Protein AF-A0A8C4YB71-F1 (afdb_monomer_lite)

Radius of gyration: 11.93 Å; chains: 1; bounding box: 23×38×25 Å

Sequence (68 aa):
MSAACAPTVLTTHPRQAEPLHRLMERYQEAMGLSGRPLRFFFDGQRLAGTRTPEQLGMEPDDVIEAWA

Organism: NCBI:txid1825980

Secondary structure (DSSP, 8-state):
-----PPEEEE----TTS-THHHHHHHHHHTT-TTS--EEEETTEEE-S-S-HHHHTPPTTPEEEEE-

InterPro domains:
  IPR022617 Rad60/SUMO-like domain [PF11976] (17-66)
  IPR029071 Ubiquitin-like domain superfamily [SSF54236] (11-67)
  IPR052324 NFATC2-Interacting & DNA Repair [PTHR47187] (16-68)

Foldseek 3Di:
DPPDQAWDKDQDPFPQPAFQVVVVQVVCVVVVNPPPDKWKDFPNHTDPSGHGCVNVVHDGRGIITIGD

Structure (mmCIF, N/CA/C/O backbone):
data_AF-A0A8C4YB71-F1
#
_entry.id   AF-A0A8C4YB71-F1
#
loop_
_atom_site.group_PDB
_atom_site.id
_atom_site.type_symbol
_atom_site.label_atom_id
_atom_site.label_alt_id
_atom_site.label_comp_id
_atom_site.label_asym_id
_atom_site.label_entity_id
_atom_site.label_seq_id
_atom_site.pdbx_PDB_ins_code
_atom_site.Cartn_x
_atom_site.Cartn_y
_atom_site.Cartn_z
_atom_site.occupancy
_atom_site.B_iso_or_equiv
_atom_site.auth_seq_id
_atom_site.auth_comp_id
_atom_site.auth_asym_id
_atom_site.auth_atom_id
_atom_site.pdbx_PDB_model_num
ATOM 1 N N . MET A 1 1 ? -3.552 -26.829 -11.378 1.00 38.09 1 MET A N 1
ATOM 2 C CA . MET A 1 1 ? -2.658 -26.360 -10.298 1.00 38.09 1 MET A CA 1
ATOM 3 C C . MET A 1 1 ? -2.895 -24.865 -10.136 1.00 38.09 1 MET A C 1
ATOM 5 O O . MET A 1 1 ? -2.266 -24.084 -10.833 1.00 38.09 1 MET A O 1
ATOM 9 N N . SER A 1 2 ? -3.887 -24.464 -9.335 1.00 40.12 2 SER A N 1
ATOM 10 C CA . SER A 1 2 ? -4.165 -23.041 -9.100 1.00 40.12 2 SER A CA 1
ATOM 11 C C . SER A 1 2 ? -3.213 -22.588 -8.001 1.00 40.12 2 SER A C 1
ATOM 13 O O . SER A 1 2 ? -3.464 -22.851 -6.828 1.00 40.12 2 SER A O 1
ATOM 15 N N . ALA A 1 3 ? -2.058 -22.041 -8.386 1.00 47.75 3 ALA A N 1
ATOM 16 C CA . ALA A 1 3 ? -1.149 -21.419 -7.434 1.00 47.75 3 ALA A CA 1
ATOM 17 C C . ALA A 1 3 ? -1.948 -20.342 -6.693 1.00 47.75 3 ALA A C 1
ATOM 19 O O . ALA A 1 3 ? -2.559 -19.482 -7.325 1.00 47.75 3 ALA A O 1
ATOM 20 N N . ALA A 1 4 ? -2.047 -20.486 -5.376 1.00 47.16 4 ALA A N 1
ATOM 21 C CA . ALA A 1 4 ? -2.885 -19.658 -4.532 1.00 47.16 4 ALA A CA 1
ATOM 22 C C . ALA A 1 4 ? -2.592 -18.171 -4.785 1.00 47.16 4 ALA A C 1
ATOM 24 O O . ALA A 1 4 ? -1.486 -17.703 -4.530 1.00 47.16 4 ALA A O 1
ATOM 25 N N . CYS A 1 5 ? -3.598 -17.432 -5.262 1.00 50.88 5 CYS A N 1
ATOM 26 C CA . CYS A 1 5 ? -3.618 -15.968 -5.335 1.00 50.88 5 CYS A CA 1
ATOM 27 C C . CYS A 1 5 ? -3.702 -15.334 -3.933 1.00 50.88 5 CYS A C 1
ATOM 29 O O . CYS A 1 5 ? -4.437 -14.371 -3.744 1.00 50.88 5 CYS A O 1
ATOM 31 N N . ALA A 1 6 ? -3.030 -15.895 -2.925 1.00 49.41 6 ALA A N 1
ATOM 32 C CA . ALA A 1 6 ? -3.068 -15.322 -1.591 1.00 49.41 6 ALA A CA 1
ATOM 33 C C . ALA A 1 6 ? -2.330 -13.971 -1.626 1.00 49.41 6 ALA A C 1
ATOM 35 O O . ALA A 1 6 ? -1.159 -13.945 -2.023 1.00 49.41 6 ALA A O 1
ATOM 36 N N . PRO A 1 7 ? -2.988 -12.857 -1.257 1.00 58.94 7 PRO A N 1
ATOM 37 C CA . PRO A 1 7 ? -2.316 -11.574 -1.155 1.00 58.94 7 PRO A CA 1
ATOM 38 C C . PRO A 1 7 ? -1.176 -11.704 -0.154 1.00 58.94 7 PRO A C 1
ATOM 40 O O . PRO A 1 7 ? -1.332 -12.291 0.919 1.00 58.94 7 PRO A O 1
ATOM 43 N N . THR A 1 8 ? -0.013 -11.168 -0.505 1.00 68.25 8 THR A N 1
ATOM 44 C CA . THR A 1 8 ? 1.043 -11.028 0.494 1.00 68.25 8 THR A CA 1
ATOM 45 C C . THR A 1 8 ? 0.758 -9.768 1.293 1.00 68.25 8 THR A C 1
ATOM 47 O O . THR A 1 8 ? 0.599 -8.687 0.723 1.00 68.25 8 THR A O 1
ATOM 50 N N . VAL A 1 9 ? 0.647 -9.940 2.604 1.00 68.75 9 VAL A N 1
ATOM 51 C CA . VAL A 1 9 ? 0.341 -8.882 3.562 1.00 68.75 9 VAL A CA 1
ATOM 52 C C . VAL A 1 9 ? 1.640 -8.205 3.986 1.00 68.75 9 VAL A C 1
ATOM 54 O O . VAL A 1 9 ? 2.542 -8.866 4.499 1.00 68.75 9 VAL A O 1
ATOM 57 N N . LEU A 1 10 ? 1.735 -6.890 3.784 1.00 73.81 10 LEU A N 1
ATOM 58 C CA . LEU A 1 10 ? 2.728 -6.062 4.466 1.00 73.81 10 LEU A CA 1
ATOM 59 C C . LEU A 1 10 ? 2.095 -5.453 5.710 1.00 73.81 10 LEU A C 1
ATOM 61 O O . LEU A 1 10 ? 1.206 -4.617 5.578 1.00 73.81 10 LEU A O 1
ATOM 65 N N . THR A 1 11 ? 2.614 -5.790 6.885 1.00 71.62 11 THR A N 1
ATOM 66 C CA . THR A 1 11 ? 2.377 -5.020 8.112 1.00 71.62 11 THR A CA 1
ATOM 67 C C . THR A 1 11 ? 3.317 -3.819 8.115 1.00 71.62 11 THR A C 1
ATOM 69 O O . THR A 1 11 ? 4.534 -3.978 7.964 1.00 71.62 11 THR A O 1
ATOM 72 N N . THR A 1 12 ? 2.773 -2.606 8.204 1.00 64.62 12 THR A N 1
ATOM 73 C CA . THR A 1 12 ? 3.558 -1.379 8.018 1.00 64.62 12 THR A CA 1
ATOM 74 C C . THR A 1 12 ? 3.868 -0.661 9.336 1.00 64.62 12 THR A C 1
ATOM 76 O O . THR A 1 12 ? 3.021 -0.522 10.203 1.00 64.62 12 THR A O 1
ATOM 79 N N . HIS A 1 13 ? 5.080 -0.110 9.462 1.00 69.50 13 HIS A N 1
ATOM 80 C CA . HIS A 1 13 ? 5.388 0.981 10.403 1.00 69.50 13 HIS A CA 1
ATOM 81 C C . HIS A 1 13 ? 5.889 2.180 9.592 1.00 69.50 13 HIS A C 1
ATOM 83 O O . HIS A 1 13 ? 7.099 2.429 9.506 1.00 69.50 13 HIS A O 1
ATOM 89 N N . PRO A 1 14 ? 5.001 2.845 8.842 1.00 64.19 14 PRO A N 1
ATOM 90 C CA . PRO A 1 14 ? 5.443 3.710 7.774 1.00 64.19 14 PRO A CA 1
ATOM 91 C C . PRO A 1 14 ? 5.846 5.085 8.322 1.00 64.19 14 PRO A C 1
ATOM 93 O O . PRO A 1 14 ? 5.216 5.642 9.220 1.00 64.19 14 PRO A O 1
ATOM 96 N N . ARG A 1 15 ? 6.910 5.672 7.758 1.00 70.06 15 ARG A N 1
ATOM 97 C CA . ARG A 1 15 ? 7.236 7.079 8.019 1.00 70.06 15 ARG A CA 1
ATOM 98 C C . ARG A 1 15 ? 6.147 7.939 7.378 1.00 70.06 15 ARG A C 1
ATOM 100 O O . ARG A 1 15 ? 6.080 8.018 6.155 1.00 70.06 15 ARG A O 1
ATOM 107 N N . GLN A 1 16 ? 5.314 8.573 8.203 1.00 73.56 16 GLN A N 1
ATOM 108 C CA . GLN A 1 16 ? 4.091 9.273 7.779 1.00 73.56 16 GLN A CA 1
ATOM 109 C C . GLN A 1 16 ? 4.313 10.385 6.739 1.00 73.56 16 GLN A C 1
ATOM 111 O O . GLN A 1 16 ? 3.405 10.680 5.968 1.00 73.56 16 GLN A O 1
ATOM 116 N N . ALA A 1 17 ? 5.522 10.949 6.666 1.00 74.44 17 ALA A N 1
ATOM 117 C CA . ALA A 1 17 ? 5.867 12.034 5.749 1.00 74.44 17 ALA A CA 1
ATOM 118 C C . ALA A 1 17 ? 6.383 11.578 4.365 1.00 74.44 17 ALA A C 1
ATOM 120 O O . ALA A 1 17 ? 6.563 12.413 3.481 1.00 74.44 17 ALA A O 1
ATOM 121 N N . GLU A 1 18 ? 6.650 10.284 4.149 1.00 82.50 18 GLU A N 1
ATOM 122 C CA . GLU A 1 18 ? 7.166 9.778 2.868 1.00 82.50 18 GLU A CA 1
ATOM 123 C C . GLU A 1 18 ? 6.047 9.148 2.020 1.00 82.50 18 GLU A C 1
ATOM 125 O O . GLU A 1 18 ? 5.209 8.416 2.551 1.00 82.50 18 GLU A O 1
ATOM 130 N N . PRO A 1 19 ? 6.027 9.368 0.692 1.00 87.81 19 PRO A N 1
ATOM 131 C CA . PRO A 1 19 ? 5.104 8.661 -0.188 1.00 87.81 19 PRO A CA 1
ATOM 132 C C . PRO A 1 19 ? 5.337 7.145 -0.174 1.00 87.81 19 PRO A C 1
ATOM 134 O O . PRO A 1 19 ? 6.474 6.671 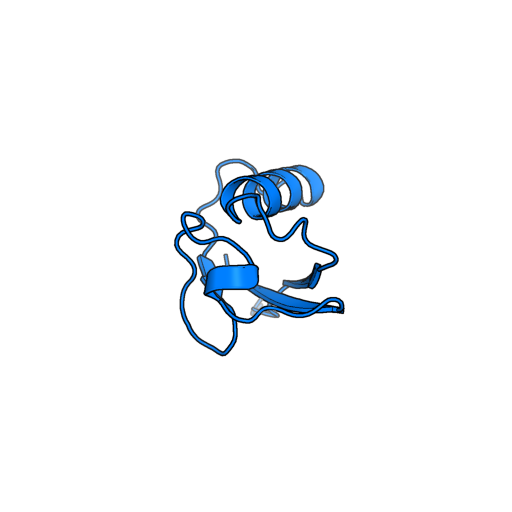-0.076 1.00 87.81 19 PRO A O 1
ATOM 137 N N . LEU A 1 20 ? 4.263 6.376 -0.358 1.00 89.44 20 LEU A N 1
ATOM 138 C CA . L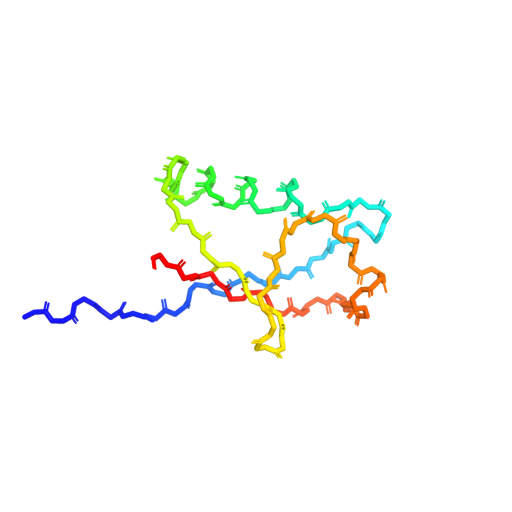EU A 1 20 ? 4.304 4.914 -0.278 1.00 89.44 20 LEU A CA 1
ATOM 139 C C . LEU A 1 20 ? 5.128 4.220 -1.380 1.00 89.44 20 LEU A C 1
ATOM 141 O O . LEU A 1 20 ? 5.463 3.049 -1.204 1.00 89.44 20 LEU A O 1
ATOM 145 N N . HIS A 1 21 ? 5.513 4.896 -2.473 1.00 89.12 21 HIS A N 1
ATOM 146 C CA . HIS A 1 21 ? 6.301 4.274 -3.553 1.00 89.12 21 HIS A CA 1
ATOM 147 C C . HIS A 1 21 ? 7.585 3.618 -3.034 1.00 89.12 21 HIS A C 1
ATOM 149 O O . HIS A 1 21 ? 7.871 2.481 -3.388 1.00 89.12 21 HIS A O 1
ATOM 155 N N . ARG A 1 22 ? 8.304 4.266 -2.104 1.00 87.00 22 ARG A N 1
ATOM 156 C CA . ARG A 1 22 ? 9.538 3.696 -1.540 1.00 87.00 22 ARG A CA 1
ATOM 157 C C . ARG A 1 22 ? 9.277 2.430 -0.739 1.00 87.00 22 ARG A C 1
ATOM 159 O O . ARG A 1 22 ? 10.137 1.564 -0.650 1.00 87.00 22 ARG A O 1
ATOM 166 N N . LEU A 1 23 ? 8.123 2.345 -0.081 1.00 87.56 23 LEU A N 1
ATOM 167 C CA . LEU A 1 23 ? 7.726 1.152 0.662 1.00 87.56 23 LEU A CA 1
ATOM 168 C C . LEU A 1 23 ? 7.398 0.007 -0.302 1.00 87.56 23 LEU A C 1
ATOM 170 O O . LEU A 1 23 ? 7.856 -1.112 -0.083 1.00 87.56 23 LEU A O 1
ATOM 174 N N . MET A 1 24 ? 6.680 0.304 -1.387 1.00 89.44 24 MET A N 1
ATOM 175 C CA . MET A 1 24 ? 6.348 -0.653 -2.446 1.00 89.44 24 MET A CA 1
ATOM 176 C C . MET A 1 24 ? 7.595 -1.191 -3.156 1.00 89.44 24 MET A C 1
ATOM 178 O O . MET A 1 24 ? 7.715 -2.401 -3.331 1.00 89.44 24 MET A O 1
ATOM 182 N N . GLU A 1 25 ? 8.536 -0.313 -3.510 1.00 88.69 25 GLU A N 1
ATOM 183 C CA . GLU A 1 25 ? 9.801 -0.672 -4.164 1.00 88.69 25 GLU A CA 1
ATOM 184 C C . GLU A 1 25 ? 10.643 -1.596 -3.280 1.00 88.69 25 GLU A C 1
ATOM 186 O O . GLU A 1 25 ? 11.005 -2.690 -3.710 1.00 88.69 25 GLU A O 1
ATOM 191 N N . ARG A 1 26 ? 10.868 -1.226 -2.008 1.00 87.62 26 ARG A N 1
ATOM 192 C CA . ARG A 1 26 ? 11.598 -2.081 -1.052 1.00 87.62 26 ARG A CA 1
ATOM 193 C C . ARG A 1 26 ? 10.950 -3.451 -0.894 1.00 87.62 26 ARG A 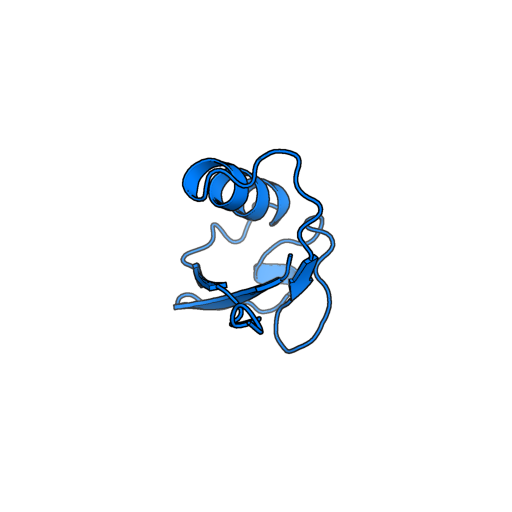C 1
ATOM 195 O O . ARG A 1 26 ? 11.645 -4.447 -0.727 1.00 87.62 26 ARG A O 1
ATOM 202 N N . TYR A 1 27 ? 9.623 -3.502 -0.913 1.00 87.25 27 TYR A N 1
ATOM 203 C CA . TYR A 1 27 ? 8.900 -4.760 -0.823 1.00 87.25 27 TYR A CA 1
ATOM 204 C C . TYR A 1 27 ? 9.076 -5.616 -2.082 1.00 87.25 27 TYR A C 1
ATOM 206 O O . TYR A 1 27 ? 9.343 -6.813 -1.976 1.00 87.25 27 TYR A O 1
ATOM 214 N N . GLN A 1 28 ? 8.990 -5.014 -3.271 1.00 87.69 28 GLN A N 1
ATOM 215 C CA . GLN A 1 28 ? 9.279 -5.707 -4.526 1.00 87.69 28 GLN A CA 1
ATOM 216 C C . GLN A 1 28 ? 10.703 -6.267 -4.539 1.00 87.69 28 GLN A C 1
ATOM 218 O O . GLN A 1 28 ? 10.887 -7.426 -4.901 1.00 87.69 28 GLN A O 1
ATOM 223 N N . GLU A 1 29 ? 11.687 -5.486 -4.099 1.00 88.88 29 GLU A N 1
ATOM 224 C CA . GLU A 1 29 ? 13.080 -5.923 -3.983 1.00 88.88 29 GLU A CA 1
ATOM 225 C C . GLU A 1 29 ? 13.240 -7.079 -2.992 1.00 88.88 29 GLU A C 1
ATOM 227 O O . GLU A 1 29 ? 13.796 -8.118 -3.349 1.00 88.88 29 GLU A O 1
ATOM 232 N N . ALA A 1 30 ? 12.697 -6.943 -1.778 1.00 85.69 30 ALA A N 1
ATOM 233 C CA . ALA A 1 30 ? 12.794 -7.962 -0.733 1.00 85.69 30 ALA A CA 1
ATOM 234 C C . ALA A 1 30 ? 12.149 -9.300 -1.134 1.00 85.69 30 ALA A C 1
ATOM 236 O O . ALA A 1 30 ? 12.633 -10.360 -0.746 1.00 85.69 30 ALA A O 1
ATOM 237 N N . MET A 1 31 ? 11.081 -9.258 -1.936 1.00 85.00 31 MET A N 1
ATOM 238 C CA . MET A 1 31 ? 10.377 -10.449 -2.418 1.00 85.00 31 MET A CA 1
ATOM 239 C C . MET A 1 31 ? 10.927 -10.998 -3.744 1.00 85.00 31 MET A C 1
ATOM 241 O O . MET A 1 31 ? 10.392 -11.977 -4.266 1.00 85.00 31 MET A O 1
ATOM 245 N N . GLY A 1 32 ? 11.954 -10.374 -4.333 1.00 87.44 32 GLY A N 1
ATOM 246 C CA . GLY A 1 32 ? 12.457 -10.750 -5.660 1.00 87.44 32 GLY A CA 1
ATOM 247 C C . GLY A 1 32 ? 11.434 -10.522 -6.783 1.00 87.44 32 GLY A C 1
ATOM 248 O O . GLY A 1 32 ? 11.452 -11.204 -7.807 1.00 87.44 32 GLY A O 1
ATOM 249 N N . LEU A 1 33 ? 10.511 -9.579 -6.581 1.00 86.00 33 LEU A N 1
ATOM 250 C CA . LEU A 1 33 ? 9.448 -9.184 -7.506 1.00 86.00 33 LEU A CA 1
ATOM 251 C C . LEU A 1 33 ? 9.781 -7.883 -8.257 1.00 86.00 33 LEU A C 1
ATOM 253 O O . LEU A 1 33 ? 8.90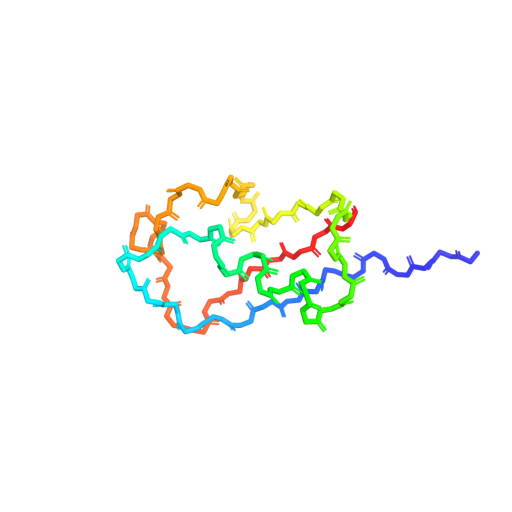4 -7.313 -8.910 1.00 86.00 33 LEU A O 1
ATOM 257 N N . SER A 1 34 ? 11.024 -7.401 -8.183 1.00 81.88 34 SER A N 1
ATOM 258 C CA . SER A 1 34 ? 11.488 -6.224 -8.923 1.00 81.88 34 SER A CA 1
ATOM 259 C C . SER A 1 34 ? 11.174 -6.347 -10.416 1.00 81.88 34 SER A C 1
ATOM 261 O O . SER A 1 34 ? 11.454 -7.364 -11.049 1.00 81.88 34 SER A O 1
ATOM 263 N N . GLY A 1 35 ? 10.554 -5.311 -10.983 1.00 79.81 35 GLY A N 1
ATOM 264 C CA . GLY A 1 35 ? 10.141 -5.292 -12.391 1.00 79.81 35 GLY A CA 1
ATOM 265 C C . GLY A 1 35 ? 8.875 -6.096 -12.713 1.00 79.81 35 GLY A C 1
ATOM 266 O O . GLY A 1 35 ? 8.431 -6.074 -13.861 1.00 79.81 35 GLY A O 1
ATOM 267 N N . ARG A 1 36 ? 8.251 -6.774 -11.737 1.00 83.06 36 ARG A N 1
ATOM 268 C CA . ARG A 1 36 ? 6.929 -7.390 -11.921 1.00 83.06 36 ARG A CA 1
ATOM 269 C C . ARG A 1 36 ? 5.814 -6.366 -11.695 1.00 83.06 36 ARG A C 1
ATOM 271 O O . ARG A 1 36 ? 5.909 -5.568 -10.758 1.00 83.06 36 ARG A O 1
ATOM 278 N N . PRO A 1 37 ? 4.738 -6.396 -12.503 1.00 81.94 37 PRO A N 1
ATOM 279 C CA . PRO A 1 37 ? 3.590 -5.525 -12.298 1.00 81.94 37 PRO A CA 1
ATOM 280 C C . PRO A 1 37 ? 2.826 -5.967 -11.043 1.00 81.94 37 PRO A C 1
ATOM 282 O O . PRO A 1 37 ? 2.004 -6.872 -11.102 1.00 81.94 37 PRO A O 1
ATOM 285 N N . LEU A 1 38 ? 3.102 -5.330 -9.904 1.00 88.44 38 LEU A N 1
ATOM 286 C CA . LEU A 1 38 ? 2.324 -5.519 -8.682 1.00 88.44 38 LEU A CA 1
ATOM 287 C C . LEU A 1 38 ? 1.258 -4.436 -8.541 1.00 88.44 38 LEU A C 1
ATOM 289 O O . LEU A 1 38 ? 1.464 -3.268 -8.880 1.00 88.44 38 LEU A O 1
ATOM 293 N N . ARG A 1 39 ? 0.113 -4.835 -8.001 1.00 91.12 39 ARG A N 1
ATOM 294 C CA . ARG A 1 39 ? -0.982 -3.959 -7.598 1.00 91.12 39 ARG A CA 1
ATOM 295 C C . ARG A 1 39 ? -1.086 -4.001 -6.086 1.00 91.12 39 ARG A C 1
ATOM 297 O O . ARG A 1 39 ? -1.234 -5.072 -5.507 1.00 91.12 39 ARG A O 1
ATOM 304 N N . PHE A 1 40 ? -1.018 -2.834 -5.467 1.00 91.94 40 PHE A N 1
ATOM 305 C CA . PHE A 1 40 ? -1.125 -2.698 -4.024 1.00 91.94 40 PHE A CA 1
ATOM 306 C C . PHE A 1 40 ? -2.482 -2.121 -3.654 1.00 91.94 40 PHE A C 1
ATOM 308 O O . PHE A 1 40 ? -2.982 -1.236 -4.356 1.00 91.94 40 PHE A O 1
ATOM 315 N N . PHE A 1 41 ? -3.049 -2.594 -2.553 1.00 93.44 41 PHE A N 1
ATOM 316 C CA . PHE A 1 41 ? -4.339 -2.150 -2.050 1.00 93.44 41 PHE A CA 1
ATOM 317 C C . PHE A 1 41 ? -4.262 -1.873 -0.553 1.00 93.44 41 PHE A C 1
ATOM 319 O O . PHE A 1 41 ? -3.550 -2.557 0.176 1.00 93.44 41 PHE A O 1
ATOM 326 N N . PHE A 1 42 ? -5.005 -0.862 -0.124 1.00 92.00 42 PHE A N 1
ATOM 327 C CA . PHE A 1 42 ? -5.253 -0.536 1.275 1.00 92.00 42 PHE A CA 1
ATOM 328 C C . PHE A 1 42 ? -6.748 -0.266 1.418 1.00 92.00 42 PHE A C 1
ATOM 330 O O . PHE A 1 42 ? -7.299 0.473 0.597 1.00 92.00 42 PHE A O 1
ATOM 337 N N . ASP A 1 43 ? -7.405 -0.932 2.367 1.00 90.94 43 ASP A N 1
ATOM 338 C CA . ASP A 1 43 ? -8.865 -0.911 2.540 1.00 90.94 43 ASP A CA 1
ATOM 339 C C . ASP A 1 43 ? -9.645 -1.142 1.231 1.00 90.94 43 ASP A C 1
ATOM 341 O O . ASP A 1 43 ? -10.625 -0.468 0.911 1.00 90.94 43 ASP A O 1
ATOM 345 N N . GLY A 1 44 ? -9.162 -2.074 0.402 1.00 90.31 44 GLY A N 1
ATOM 346 C CA . GLY A 1 44 ? -9.750 -2.386 -0.905 1.00 90.31 44 GLY A CA 1
ATOM 347 C C . GLY A 1 44 ? -9.534 -1.322 -1.992 1.00 90.31 44 GLY A C 1
ATOM 348 O O . GLY A 1 44 ? -9.898 -1.542 -3.149 1.00 90.31 44 GLY A O 1
ATOM 349 N N . GLN A 1 45 ? -8.896 -0.191 -1.681 1.00 91.88 45 GLN A N 1
ATOM 350 C CA . GLN A 1 45 ? -8.577 0.850 -2.650 1.00 91.88 45 GLN A CA 1
ATOM 351 C C . GLN A 1 45 ? -7.173 0.659 -3.226 1.00 91.88 45 GLN A C 1
ATOM 353 O O . GLN A 1 45 ? -6.183 0.536 -2.505 1.00 91.88 45 GLN A O 1
ATOM 358 N N . ARG A 1 46 ? -7.068 0.694 -4.559 1.00 92.44 46 ARG A N 1
ATOM 359 C CA . ARG A 1 46 ? -5.782 0.585 -5.255 1.00 92.44 46 ARG A CA 1
ATOM 360 C C . ARG A 1 46 ? -4.880 1.778 -4.929 1.00 92.44 46 ARG A C 1
ATOM 362 O O . ARG A 1 46 ? -5.234 2.930 -5.179 1.00 92.44 46 ARG A O 1
ATOM 369 N N . LEU A 1 47 ? -3.670 1.484 -4.470 1.00 92.19 47 LEU A N 1
ATOM 370 C CA . LEU A 1 47 ? -2.635 2.464 -4.182 1.00 92.19 47 LEU A CA 1
ATOM 371 C C . LEU A 1 47 ? -1.790 2.758 -5.427 1.00 92.19 47 LEU A C 1
ATOM 373 O O . LEU A 1 47 ? -1.294 1.852 -6.095 1.00 92.19 47 LEU A O 1
ATOM 377 N N . ALA A 1 48 ? -1.584 4.045 -5.710 1.00 89.38 48 ALA A N 1
ATOM 378 C CA . ALA A 1 48 ? -0.676 4.516 -6.760 1.00 89.38 48 ALA A CA 1
ATOM 379 C C . ALA A 1 48 ? 0.752 4.810 -6.250 1.00 89.38 48 ALA A C 1
ATOM 381 O O . ALA A 1 48 ? 1.614 5.174 -7.040 1.00 89.38 48 ALA A O 1
ATOM 382 N N . GLY A 1 49 ? 0.994 4.720 -4.936 1.00 88.00 49 GLY A N 1
ATOM 383 C CA . GLY A 1 49 ? 2.297 5.003 -4.311 1.00 88.00 49 GLY A CA 1
ATOM 384 C C . GLY A 1 49 ? 2.644 6.492 -4.144 1.00 88.00 49 GLY A C 1
ATOM 385 O O . GLY A 1 49 ? 3.646 6.822 -3.513 1.00 88.00 49 GLY A O 1
ATOM 386 N N . THR A 1 50 ? 1.825 7.404 -4.673 1.00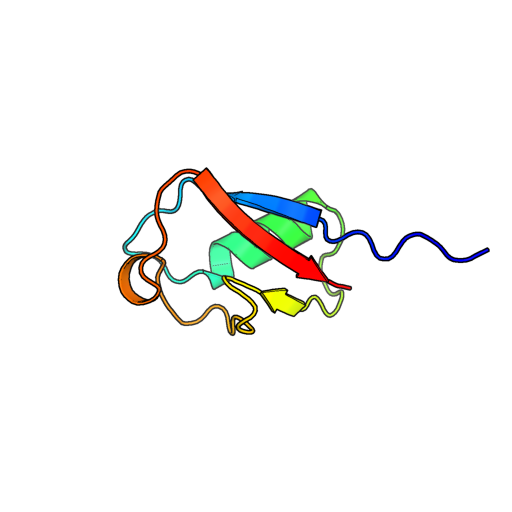 90.19 50 THR A N 1
ATOM 387 C CA . THR A 1 50 ? 2.065 8.859 -4.612 1.00 90.19 50 THR A CA 1
ATOM 388 C C . THR A 1 50 ? 1.601 9.511 -3.313 1.00 90.19 50 THR A C 1
ATOM 390 O O . THR A 1 50 ? 2.114 10.567 -2.954 1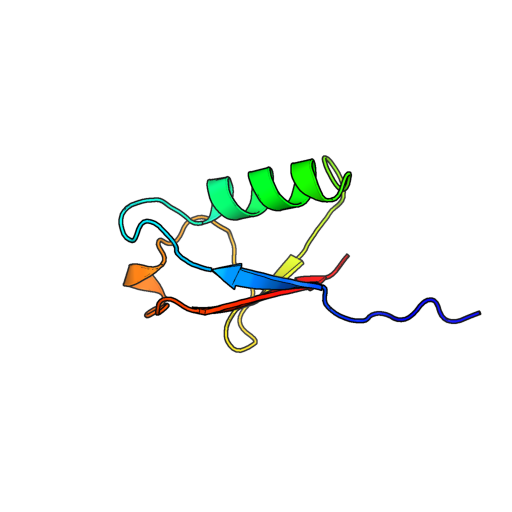.00 90.19 50 THR A O 1
ATOM 393 N N . ARG A 1 51 ? 0.641 8.898 -2.613 1.00 90.25 51 ARG A N 1
ATOM 394 C CA . ARG A 1 51 ? 0.138 9.389 -1.326 1.00 90.25 51 ARG A CA 1
ATOM 395 C C . ARG A 1 51 ? 1.024 8.930 -0.175 1.00 90.25 51 ARG A C 1
ATOM 397 O O . ARG A 1 51 ? 1.654 7.871 -0.255 1.00 90.25 51 ARG A O 1
ATOM 404 N N . THR A 1 52 ? 1.052 9.730 0.881 1.00 90.00 52 THR A N 1
ATOM 405 C CA . THR A 1 52 ? 1.684 9.367 2.151 1.00 90.00 52 THR A CA 1
ATOM 406 C C . THR A 1 52 ? 0.735 8.517 3.012 1.00 90.00 52 THR A C 1
ATOM 408 O O . THR A 1 52 ? -0.478 8.539 2.778 1.00 90.00 52 THR A O 1
ATOM 411 N N . PRO A 1 53 ? 1.252 7.779 4.011 1.00 90.25 53 PRO A N 1
ATOM 412 C CA . PRO A 1 53 ? 0.425 7.071 4.992 1.00 90.25 53 PRO A CA 1
ATOM 413 C C . PRO A 1 53 ? -0.590 7.987 5.689 1.00 90.25 53 PRO A C 1
ATOM 415 O O . PRO A 1 53 ? -1.759 7.641 5.790 1.00 90.25 53 PRO A O 1
ATOM 418 N N . GLU A 1 54 ? -0.174 9.196 6.082 1.00 89.19 54 GLU A N 1
ATOM 419 C CA . GLU A 1 54 ? -1.042 10.178 6.749 1.00 89.19 54 GLU A CA 1
ATOM 420 C C . GLU A 1 54 ? -2.230 10.593 5.869 1.00 89.19 54 GLU A C 1
ATOM 422 O O . GLU A 1 54 ? -3.369 10.626 6.325 1.00 89.19 54 GLU A O 1
ATOM 427 N N . GLN A 1 55 ? -1.995 10.829 4.574 1.00 89.75 55 GLN A N 1
ATOM 428 C CA . GLN A 1 55 ? -3.057 11.167 3.617 1.00 89.75 55 GLN A CA 1
ATOM 429 C C . GLN A 1 55 ? -4.048 10.024 3.374 1.00 89.75 55 GLN A C 1
ATOM 431 O O . GLN A 1 55 ? -5.128 10.250 2.826 1.00 89.75 55 GLN A O 1
ATOM 436 N N . LEU A 1 56 ? -3.653 8.796 3.703 1.00 89.75 56 LEU A N 1
ATOM 437 C CA . LEU A 1 56 ? -4.486 7.605 3.607 1.00 89.75 56 LEU A CA 1
ATOM 438 C C . LEU A 1 56 ? -5.140 7.248 4.946 1.00 89.75 56 LEU A C 1
ATOM 440 O O . LEU A 1 56 ? -5.981 6.361 4.954 1.00 89.75 56 LEU A O 1
ATOM 444 N N . GLY A 1 57 ? -4.792 7.938 6.040 1.00 89.81 57 GLY A N 1
ATOM 445 C CA . GLY A 1 57 ? -5.241 7.578 7.385 1.00 89.81 57 GLY A CA 1
ATOM 446 C C . GLY A 1 57 ? -4.655 6.255 7.877 1.00 89.81 57 GLY A C 1
ATOM 447 O O . GLY A 1 57 ? -5.287 5.589 8.680 1.00 89.81 57 GLY A O 1
ATOM 448 N N . MET A 1 58 ? -3.482 5.871 7.367 1.00 90.19 58 MET A N 1
ATOM 449 C CA . MET A 1 58 ? -2.843 4.594 7.673 1.00 90.19 58 MET A CA 1
ATOM 450 C C . MET A 1 58 ? -2.141 4.656 9.036 1.00 90.19 58 MET A C 1
ATOM 452 O O . MET A 1 58 ? -1.297 5.530 9.280 1.00 90.19 58 MET A O 1
ATOM 456 N N . GLU A 1 59 ? -2.484 3.721 9.908 1.00 88.56 59 GLU A N 1
ATOM 457 C CA . GLU A 1 59 ? -1.933 3.540 11.244 1.00 88.56 59 GLU A CA 1
ATOM 458 C C . GLU A 1 59 ? -0.740 2.564 11.237 1.00 88.56 59 GLU A C 1
ATOM 460 O O . GLU A 1 59 ? -0.521 1.815 10.280 1.00 88.56 59 GLU A O 1
ATOM 465 N N . PRO A 1 60 ? 0.106 2.572 12.282 1.00 82.75 60 PRO A N 1
ATOM 466 C CA . PRO A 1 60 ? 1.061 1.493 12.489 1.00 82.75 60 PRO A CA 1
ATOM 467 C C . PRO A 1 60 ? 0.337 0.147 12.572 1.00 82.75 60 PRO A C 1
ATOM 469 O O . PRO A 1 60 ? -0.740 0.054 13.146 1.00 82.75 60 PRO A O 1
ATOM 472 N N . ASP A 1 61 ? 0.961 -0.886 12.021 1.00 85.25 61 ASP A N 1
ATOM 473 C CA . ASP A 1 61 ? 0.441 -2.251 11.924 1.00 85.25 61 ASP A CA 1
ATOM 474 C C . ASP A 1 61 ? -0.707 -2.455 10.924 1.00 85.25 61 ASP A C 1
ATOM 476 O O . ASP A 1 61 ? -1.144 -3.591 10.718 1.00 85.25 61 ASP A O 1
ATOM 480 N N . ASP A 1 62 ? -1.101 -1.404 10.198 1.00 90.31 62 ASP A N 1
ATOM 481 C CA . ASP A 1 62 ? -1.999 -1.540 9.057 1.00 90.31 62 ASP A CA 1
ATOM 482 C C . ASP A 1 62 ? -1.400 -2.408 7.952 1.00 90.31 62 ASP A C 1
ATOM 484 O O . ASP A 1 62 ? -0.178 -2.474 7.731 1.00 90.31 62 ASP A O 1
ATOM 488 N N . VAL A 1 63 ? -2.316 -3.044 7.221 1.00 90.12 63 VAL A N 1
ATOM 489 C CA . VAL A 1 63 ? -2.023 -4.026 6.186 1.00 90.12 63 VAL A CA 1
ATOM 490 C C . VAL A 1 63 ? -2.168 -3.423 4.797 1.00 90.12 63 VAL A C 1
ATOM 492 O O . VAL A 1 63 ? -3.225 -2.926 4.420 1.00 90.12 63 VAL A O 1
ATOM 495 N N . ILE A 1 64 ? -1.117 -3.558 3.990 1.00 90.94 64 ILE A N 1
ATOM 496 C CA . ILE A 1 64 ? -1.191 -3.359 2.540 1.00 90.94 64 ILE A CA 1
ATOM 497 C C . ILE A 1 64 ? -1.194 -4.727 1.862 1.00 90.94 64 ILE A C 1
ATOM 499 O O . ILE A 1 64 ? -0.295 -5.543 2.077 1.00 90.94 64 ILE A O 1
ATOM 503 N N . GLU A 1 65 ? -2.177 -4.960 1.000 1.00 91.00 65 GLU A N 1
ATOM 504 C CA . GLU A 1 65 ? -2.259 -6.167 0.187 1.00 91.00 65 GLU A CA 1
ATOM 505 C C . GLU A 1 65 ? -1.488 -5.988 -1.121 1.00 91.00 65 GLU A C 1
ATOM 507 O O . GLU A 1 65 ? -1.736 -5.039 -1.869 1.00 91.00 65 GLU A O 1
ATOM 512 N N . ALA A 1 66 ? -0.592 -6.923 -1.441 1.00 90.44 66 ALA A N 1
ATOM 513 C CA . ALA A 1 66 ? 0.107 -6.968 -2.722 1.00 90.44 66 ALA A CA 1
ATOM 514 C C . ALA A 1 66 ? -0.397 -8.123 -3.604 1.00 90.44 66 ALA A C 1
ATOM 516 O O . ALA A 1 66 ? -0.354 -9.290 -3.208 1.00 90.44 66 ALA A O 1
ATOM 517 N N . TRP A 1 67 ? -0.810 -7.788 -4.829 1.00 87.81 67 TRP A N 1
ATOM 518 C CA . TRP A 1 67 ? -1.337 -8.706 -5.840 1.00 87.81 67 TRP A CA 1
ATOM 519 C C . TRP A 1 67 ? -0.477 -8.668 -7.107 1.00 87.81 67 TRP A C 1
ATOM 521 O O . TRP A 1 67 ? -0.226 -7.588 -7.649 1.00 87.81 67 TRP A O 1
ATOM 531 N N . ALA A 1 68 ? -0.035 -9.836 -7.581 1.00 82.44 68 ALA A N 1
ATOM 532 C CA . ALA A 1 68 ? 0.716 -9.980 -8.834 1.00 82.44 68 ALA A CA 1
ATOM 533 C C . ALA A 1 68 ? -0.169 -10.031 -10.098 1.00 82.44 68 ALA A C 1
ATOM 535 O O . ALA A 1 68 ? -1.420 -9.946 -10.001 1.00 82.44 68 ALA A O 1
#

pLDDT: mean 81.41, std 13.68, range [38.09, 93.44]